Protein AF-W2HZM9-F1 (afdb_monomer_lite)

Foldseek 3Di:
DDVVVVVVVQVPDPDPLDDDDDDPDFDPPQLATQWFADPVRDIDRQNVQQVVQCVVVVSPPVRRDNVCNVRTDDDDPDDPQLCCLVPVCFRDPPPTDHDCVSPPPPPPD

Organism: Phytophthora nicotianae (NCBI:txid4792)

Radius of gyration: 20.59 Å; chains: 1; bounding box: 53×30×51 Å

pLDDT: mean 91.38, std 9.48, range [42.09, 98.19]

Sequence (109 aa):
THPKYAEYLFDALVSTKKELITFDYTPHAVVGTTPFVDSNGTRLDCGRELLASYVRSDGDLERLDRSCTGKMAEFNLTVPIKYLRDNFATDKPYDGAYNAGFIPGKESA

Secondary structure (DSSP, 8-state):
--THHHHHHHHH---SS------TT--S-GGGS-EEE-TTS-EEEHHHHHHHHHHHTTT-GGG---TTGGGBPP------HHHHHHHHSSS-TTTPPP-GGGSTT-S--

Structure (mmCIF, N/CA/C/O backbone):
data_AF-W2HZM9-F1
#
_entry.id   AF-W2HZM9-F1
#
loop_
_atom_site.group_PDB
_atom_site.id
_atom_site.type_symbol
_atom_site.label_atom_id
_atom_site.label_alt_id
_atom_site.label_comp_id
_atom_site.label_asym_id
_atom_site.label_entity_id
_atom_site.label_seq_id
_atom_site.pdbx_PDB_ins_code
_atom_site.Cartn_x
_atom_site.Cartn_y
_atom_site.Cartn_z
_atom_site.occupancy
_atom_site.B_iso_or_equiv
_atom_site.auth_seq_id
_atom_site.auth_comp_id
_atom_site.auth_asym_id
_atom_site.auth_atom_id
_atom_site.pdbx_PDB_model_num
ATOM 1 N N . THR A 1 1 ? -1.369 -14.291 -0.212 1.00 81.19 1 THR A N 1
ATOM 2 C CA . THR A 1 1 ? -2.724 -14.426 0.371 1.00 81.19 1 THR A CA 1
ATOM 3 C C . THR A 1 1 ? -3.710 -13.623 -0.446 1.00 81.19 1 THR A C 1
ATOM 5 O O . THR A 1 1 ? -3.438 -12.458 -0.687 1.00 81.19 1 THR A O 1
ATOM 8 N N . HIS A 1 2 ? -4.796 -14.240 -0.915 1.00 91.81 2 HIS A N 1
ATOM 9 C CA . HIS A 1 2 ? -5.841 -13.556 -1.692 1.00 91.81 2 HIS A CA 1
ATOM 10 C C . HIS A 1 2 ? -6.704 -12.647 -0.782 1.00 91.81 2 HIS A C 1
ATOM 12 O O . HIS A 1 2 ? -6.991 -13.086 0.336 1.00 91.81 2 HIS A O 1
ATOM 18 N N . PRO A 1 3 ? -7.162 -11.455 -1.231 1.00 91.75 3 PRO A N 1
ATOM 19 C CA . PRO A 1 3 ? -7.928 -10.502 -0.409 1.00 91.75 3 PRO A CA 1
ATOM 20 C C . PRO A 1 3 ? -9.131 -11.091 0.344 1.00 91.75 3 PRO A C 1
ATOM 22 O O . PRO A 1 3 ? -9.263 -10.855 1.539 1.00 91.75 3 PRO A O 1
ATOM 25 N N . LYS A 1 4 ? -9.911 -11.974 -0.296 1.00 94.94 4 LYS A N 1
ATOM 26 C CA . LYS A 1 4 ? -11.039 -12.703 0.323 1.00 94.94 4 LYS A CA 1
ATOM 27 C C . LYS A 1 4 ? -10.764 -13.328 1.701 1.00 94.94 4 LYS A C 1
ATOM 29 O O . LYS A 1 4 ? -11.669 -13.470 2.510 1.00 94.94 4 LYS A O 1
ATOM 34 N N . TYR A 1 5 ? -9.525 -13.742 1.988 1.00 95.38 5 TYR A N 1
ATOM 35 C CA . TYR A 1 5 ? -9.200 -14.330 3.293 1.00 95.38 5 TYR A CA 1
ATOM 36 C C . TYR A 1 5 ? -9.084 -13.275 4.401 1.00 95.38 5 TYR A C 1
ATOM 38 O O . TYR A 1 5 ? -9.332 -13.593 5.560 1.00 95.38 5 TYR A O 1
ATOM 46 N N . ALA A 1 6 ? -8.727 -12.035 4.056 1.00 94.75 6 ALA A N 1
ATOM 47 C CA . ALA A 1 6 ? -8.771 -10.914 4.987 1.00 94.75 6 ALA A CA 1
ATOM 48 C C . ALA A 1 6 ? -10.221 -10.519 5.299 1.00 94.75 6 ALA A C 1
ATOM 50 O O . ALA A 1 6 ? -10.522 -10.258 6.457 1.00 94.75 6 ALA A O 1
ATOM 51 N N . GLU A 1 7 ? -11.115 -10.560 4.307 1.00 95.81 7 GLU A N 1
ATOM 52 C CA . GLU A 1 7 ? -12.561 -10.356 4.496 1.00 95.81 7 GLU A CA 1
ATOM 53 C C . GLU A 1 7 ? -13.153 -11.419 5.431 1.00 95.81 7 GLU A C 1
ATOM 55 O O . GLU A 1 7 ? -13.751 -11.076 6.443 1.00 95.81 7 GLU A O 1
ATOM 60 N N . TYR A 1 8 ? -12.888 -12.708 5.182 1.00 97.19 8 TYR A N 1
ATOM 61 C CA . TYR A 1 8 ? -13.362 -13.781 6.067 1.00 97.19 8 TYR A CA 1
ATOM 62 C C . TYR A 1 8 ? -12.838 -13.652 7.498 1.00 97.19 8 TYR A C 1
ATOM 64 O O . TYR A 1 8 ? -13.585 -13.869 8.451 1.00 97.19 8 TYR A O 1
ATOM 72 N N . LEU A 1 9 ? -11.557 -13.306 7.663 1.00 95.81 9 LEU A N 1
ATOM 73 C CA . LEU A 1 9 ? -10.996 -13.054 8.987 1.00 95.81 9 LEU A CA 1
ATOM 74 C C . LEU A 1 9 ? -11.674 -11.846 9.639 1.00 95.81 9 LEU A C 1
ATOM 76 O O . LEU A 1 9 ? -12.038 -11.918 10.809 1.00 95.81 9 LEU A O 1
ATOM 80 N N . PHE A 1 10 ? -11.857 -10.757 8.892 1.00 96.94 10 PHE A N 1
ATOM 81 C CA . PHE A 1 10 ? -12.536 -9.569 9.379 1.00 96.94 10 PHE A CA 1
ATOM 82 C C . PHE A 1 10 ? -13.943 -9.915 9.860 1.00 96.94 10 PHE A C 1
ATOM 84 O O . PHE A 1 10 ? -14.261 -9.591 10.999 1.00 96.94 10 PHE A O 1
ATOM 91 N N . ASP A 1 11 ? -14.745 -10.631 9.075 1.00 96.75 11 ASP A N 1
ATOM 92 C CA . ASP A 1 11 ? -16.113 -11.025 9.431 1.00 96.75 11 ASP A CA 1
ATOM 93 C C . ASP A 1 11 ? -16.170 -11.927 10.671 1.00 96.75 11 ASP A C 1
ATOM 95 O O . ASP A 1 11 ? -17.040 -11.752 11.524 1.00 96.75 11 ASP A O 1
ATOM 99 N N . ALA A 1 12 ? -15.212 -12.846 10.818 1.00 97.62 12 ALA A N 1
ATOM 100 C CA . ALA A 1 12 ? -15.148 -13.763 11.955 1.00 97.62 12 ALA A CA 1
ATOM 101 C C . ALA A 1 12 ? -14.759 -13.086 13.286 1.00 97.62 12 ALA A C 1
ATOM 103 O O . ALA A 1 12 ? -15.082 -13.601 14.359 1.00 97.62 12 ALA A O 1
ATOM 104 N N . LEU A 1 13 ? -14.056 -11.949 13.253 1.00 96.44 13 LEU A N 1
ATOM 105 C CA . LEU A 1 13 ? -13.635 -11.234 14.461 1.00 96.44 13 LEU A CA 1
ATOM 106 C C . LEU A 1 13 ? -14.808 -10.467 15.091 1.00 96.44 13 LEU A C 1
ATOM 108 O O . LEU A 1 13 ? -15.329 -9.520 14.506 1.00 96.44 13 LEU A O 1
ATOM 112 N N . VAL A 1 14 ? -15.192 -10.804 16.323 1.00 95.81 14 VAL A N 1
ATOM 113 C CA . VAL A 1 14 ? -16.252 -10.093 17.062 1.00 95.81 14 VAL A CA 1
ATOM 114 C C . VAL A 1 14 ? -15.642 -8.945 17.871 1.00 95.81 14 VAL A C 1
ATOM 116 O O . VAL A 1 14 ? -15.189 -9.131 18.996 1.00 95.81 14 VAL A O 1
ATOM 119 N N . SER A 1 15 ? -15.590 -7.751 17.278 1.00 93.44 15 SER A N 1
ATOM 120 C CA . SER A 1 15 ? -15.111 -6.521 17.924 1.00 93.44 15 SER A CA 1
ATOM 121 C C . SER A 1 15 ? -15.624 -5.291 17.176 1.00 93.44 15 SER A C 1
ATOM 123 O O . SER A 1 15 ? -15.841 -5.351 15.967 1.00 93.44 15 SER A O 1
ATOM 125 N N . THR A 1 16 ? -15.783 -4.171 17.880 1.00 93.69 16 THR A N 1
ATOM 126 C CA . THR A 1 16 ? -16.006 -2.844 17.279 1.00 93.69 16 THR A CA 1
ATOM 127 C C . THR A 1 16 ? -14.697 -2.099 17.012 1.00 93.69 16 THR A C 1
ATOM 129 O O . THR A 1 16 ? -14.678 -1.156 16.232 1.00 93.69 16 THR A O 1
ATOM 132 N N . LYS A 1 17 ? -13.584 -2.546 17.608 1.00 95.19 17 LYS A N 1
ATOM 133 C CA . LYS A 1 17 ? -12.233 -2.010 17.392 1.00 95.19 17 LYS A CA 1
ATOM 134 C C . LYS A 1 17 ? -11.546 -2.702 16.207 1.00 95.19 17 LYS A C 1
ATOM 136 O O . LYS A 1 17 ? -10.428 -3.185 16.326 1.00 95.19 17 LYS A O 1
ATOM 141 N N . LYS A 1 18 ? -12.238 -2.861 15.081 1.00 95.44 18 LYS A N 1
ATOM 142 C CA . LYS A 1 18 ? -11.654 -3.421 13.853 1.00 95.44 18 LYS A CA 1
ATOM 143 C C . LYS A 1 18 ? -12.087 -2.605 12.645 1.00 95.44 18 LYS A C 1
ATOM 145 O O . LYS A 1 18 ? -13.229 -2.168 12.562 1.00 95.44 18 LYS A O 1
ATOM 150 N N . GLU A 1 19 ? -11.186 -2.478 11.687 1.00 95.62 19 GLU A N 1
ATOM 151 C CA . GLU A 1 19 ? -11.443 -1.848 10.397 1.00 95.62 19 GLU A CA 1
ATOM 152 C C . GLU A 1 19 ? -10.696 -2.620 9.313 1.00 95.62 19 GLU A C 1
ATOM 154 O O . GLU A 1 19 ? -9.558 -3.048 9.519 1.00 95.62 19 GLU A O 1
ATOM 159 N N . LEU A 1 20 ? -11.349 -2.822 8.169 1.00 95.38 20 LEU A N 1
ATOM 160 C CA . LEU A 1 20 ? -10.722 -3.406 6.993 1.00 95.38 20 LEU A CA 1
ATOM 161 C C . LEU A 1 20 ? -10.207 -2.272 6.104 1.00 95.38 20 LEU A C 1
ATOM 163 O O . LEU A 1 20 ? -10.995 -1.565 5.484 1.00 95.38 20 LEU A O 1
ATOM 167 N N . ILE A 1 21 ? -8.886 -2.115 6.043 1.00 94.69 21 ILE A N 1
ATOM 168 C CA . ILE A 1 21 ? -8.226 -1.142 5.166 1.00 94.69 21 ILE A CA 1
ATOM 169 C C . ILE A 1 21 ? -7.717 -1.871 3.927 1.00 94.69 21 ILE A C 1
ATOM 171 O O . ILE A 1 21 ? -6.954 -2.835 4.033 1.00 94.69 21 ILE A O 1
ATOM 175 N N . THR A 1 22 ? -8.128 -1.400 2.755 1.00 92.94 22 THR A N 1
ATOM 176 C CA . THR A 1 22 ? -7.727 -1.948 1.459 1.00 92.94 22 THR A CA 1
ATOM 177 C C . THR A 1 22 ? -6.738 -1.027 0.760 1.00 92.94 22 THR A C 1
ATOM 179 O O . THR A 1 22 ? -6.804 0.194 0.880 1.00 92.94 22 THR A O 1
ATOM 182 N N . PHE A 1 23 ? -5.826 -1.628 -0.000 1.00 92.19 23 PHE A N 1
ATOM 183 C CA . PHE A 1 23 ? -4.912 -0.917 -0.883 1.00 92.19 23 PHE A CA 1
ATOM 184 C C . PHE A 1 23 ? -5.047 -1.506 -2.280 1.00 92.19 23 PHE A C 1
ATOM 186 O O . PHE A 1 23 ? -4.732 -2.681 -2.479 1.00 92.19 23 PHE A O 1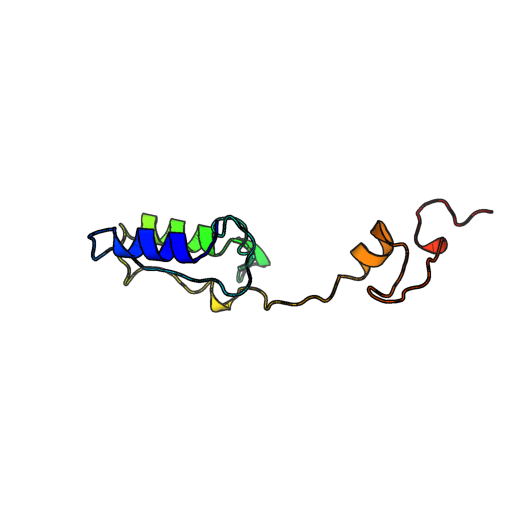
ATOM 193 N N . ASP A 1 24 ? -5.491 -0.695 -3.234 1.00 88.25 24 ASP A N 1
ATOM 194 C CA . ASP A 1 24 ? -5.861 -1.175 -4.570 1.00 88.25 24 ASP A CA 1
ATOM 195 C C . ASP A 1 24 ? -4.679 -1.796 -5.324 1.00 88.25 24 ASP A C 1
ATOM 197 O O . ASP A 1 24 ? -4.838 -2.766 -6.065 1.00 88.25 24 ASP A O 1
ATOM 201 N N . TYR A 1 25 ? -3.472 -1.270 -5.095 1.00 87.62 25 TYR A N 1
ATOM 202 C CA . TYR A 1 25 ? -2.288 -1.611 -5.879 1.00 87.62 25 TYR A CA 1
ATOM 203 C C . TYR A 1 25 ? -1.064 -1.862 -5.004 1.00 87.62 25 TYR A C 1
ATOM 205 O O . TYR A 1 25 ? -0.108 -1.087 -4.994 1.00 87.62 25 TYR A O 1
ATOM 213 N N . THR A 1 26 ? -1.084 -2.961 -4.251 1.00 89.12 26 THR A N 1
ATOM 214 C CA . THR A 1 26 ? 0.048 -3.346 -3.396 1.00 89.12 26 THR A CA 1
ATOM 215 C C . THR A 1 26 ? 0.409 -4.823 -3.531 1.00 89.12 26 THR A C 1
ATOM 217 O O . THR A 1 26 ? -0.471 -5.663 -3.742 1.00 89.12 26 THR A O 1
ATOM 220 N N . PRO A 1 27 ? 1.704 -5.169 -3.417 1.00 88.25 27 PRO A N 1
ATOM 221 C CA . PRO A 1 27 ? 2.137 -6.553 -3.297 1.00 88.25 27 PRO A CA 1
ATOM 222 C C . PRO A 1 27 ? 1.635 -7.228 -2.013 1.00 88.25 27 PRO A C 1
ATOM 224 O O . PRO A 1 27 ? 0.995 -6.639 -1.143 1.00 88.25 27 PRO A O 1
ATOM 227 N N . HIS A 1 28 ? 1.970 -8.510 -1.869 1.00 91.12 28 HIS A N 1
ATOM 228 C CA . HIS A 1 28 ? 1.741 -9.228 -0.621 1.00 91.12 28 HIS A CA 1
ATOM 229 C C . HIS A 1 28 ? 2.490 -8.578 0.561 1.00 91.12 28 HIS A C 1
ATOM 231 O O . HIS A 1 28 ? 3.548 -7.988 0.379 1.00 91.12 28 HIS A O 1
ATOM 237 N N . ALA A 1 29 ? 1.970 -8.771 1.780 1.00 92.75 29 ALA A N 1
ATOM 238 C CA . ALA A 1 29 ? 2.496 -8.207 3.027 1.00 92.75 29 ALA A CA 1
ATOM 239 C C . ALA A 1 29 ? 2.412 -6.669 3.092 1.00 92.75 29 ALA A C 1
ATOM 241 O O . ALA A 1 29 ? 3.416 -5.979 3.275 1.00 92.75 29 ALA A O 1
ATOM 242 N N . VAL A 1 30 ? 1.189 -6.135 2.984 1.00 93.56 30 VAL A N 1
ATOM 243 C CA . VAL A 1 30 ? 0.890 -4.688 2.905 1.00 93.56 30 VAL A CA 1
ATOM 244 C C . VAL A 1 30 ? 1.455 -3.852 4.059 1.00 93.56 30 VAL A C 1
ATOM 246 O O . VAL A 1 30 ? 1.717 -2.668 3.882 1.00 93.56 30 VAL A O 1
ATOM 249 N N . VAL A 1 31 ? 1.727 -4.452 5.223 1.00 94.88 31 VAL A N 1
ATOM 250 C CA . VAL A 1 31 ? 2.369 -3.759 6.357 1.00 94.88 31 VAL A CA 1
ATOM 251 C C . VAL A 1 31 ? 3.749 -3.197 5.981 1.00 94.88 31 VAL A C 1
ATOM 253 O O . VAL A 1 31 ? 4.127 -2.152 6.494 1.00 94.88 31 VAL A O 1
ATOM 256 N N . GLY A 1 32 ? 4.487 -3.848 5.074 1.00 95.19 32 GLY A N 1
ATOM 257 C CA . GLY A 1 32 ? 5.828 -3.421 4.638 1.00 95.19 32 GLY A CA 1
ATOM 258 C C . GLY A 1 32 ? 5.984 -3.250 3.125 1.00 95.19 32 GLY A C 1
ATOM 259 O O . GLY A 1 32 ? 7.104 -3.252 2.628 1.00 95.19 32 GLY A O 1
ATOM 260 N N . THR A 1 33 ? 4.880 -3.196 2.379 1.00 93.69 33 THR A N 1
ATOM 261 C CA . THR A 1 33 ? 4.885 -3.067 0.907 1.00 93.69 33 THR A CA 1
ATOM 262 C C . THR A 1 33 ? 3.926 -1.981 0.422 1.00 93.69 33 THR A C 1
ATOM 264 O O . THR A 1 33 ? 3.384 -2.036 -0.680 1.00 93.69 33 THR A O 1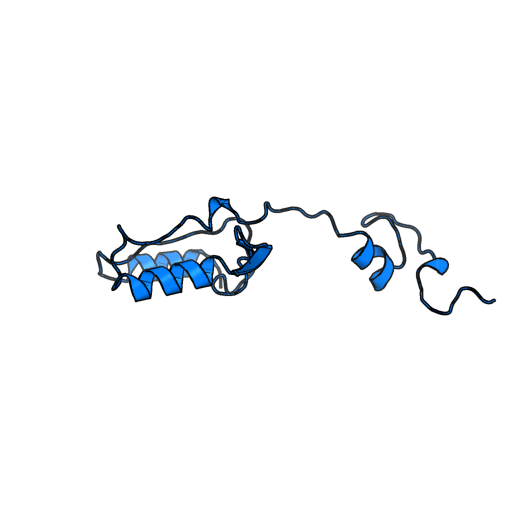
ATOM 267 N N . THR A 1 34 ? 3.734 -0.958 1.252 1.00 95.00 34 THR A N 1
ATOM 268 C CA . THR A 1 34 ? 2.845 0.189 1.014 1.00 95.00 34 THR A CA 1
ATOM 269 C C . THR A 1 34 ? 3.657 1.488 1.020 1.00 95.00 34 THR A C 1
ATOM 271 O O . THR A 1 34 ? 3.423 2.361 1.860 1.00 95.00 34 THR A O 1
ATOM 274 N N . PRO A 1 35 ? 4.654 1.632 0.130 1.00 93.88 35 PRO A N 1
ATOM 275 C CA . PRO A 1 35 ? 5.591 2.737 0.209 1.00 93.88 35 PRO A CA 1
ATOM 276 C C . PRO A 1 35 ? 4.892 4.083 -0.013 1.00 93.88 35 PRO A C 1
ATOM 278 O O . PRO A 1 35 ? 4.096 4.245 -0.938 1.00 93.88 35 PRO A O 1
ATOM 281 N N . PHE A 1 36 ? 5.257 5.070 0.796 1.00 93.94 36 PHE A N 1
ATOM 282 C CA . PHE A 1 36 ? 4.925 6.475 0.584 1.00 93.94 36 PHE A CA 1
ATOM 283 C C . PHE A 1 36 ? 6.089 7.363 1.038 1.00 93.94 36 PHE A C 1
ATOM 285 O O . PHE A 1 36 ? 7.034 6.896 1.684 1.00 93.94 36 PHE A O 1
ATOM 292 N N . VAL A 1 37 ? 6.035 8.641 0.674 1.00 94.69 37 VAL A N 1
ATOM 293 C CA . VAL A 1 37 ? 6.997 9.654 1.117 1.00 94.69 37 VAL A CA 1
ATOM 294 C C . VAL A 1 37 ? 6.272 10.626 2.042 1.00 94.69 37 VAL A C 1
ATOM 296 O O . VAL A 1 37 ? 5.209 11.146 1.693 1.00 94.69 37 VAL A O 1
ATOM 299 N N . ASP A 1 38 ? 6.802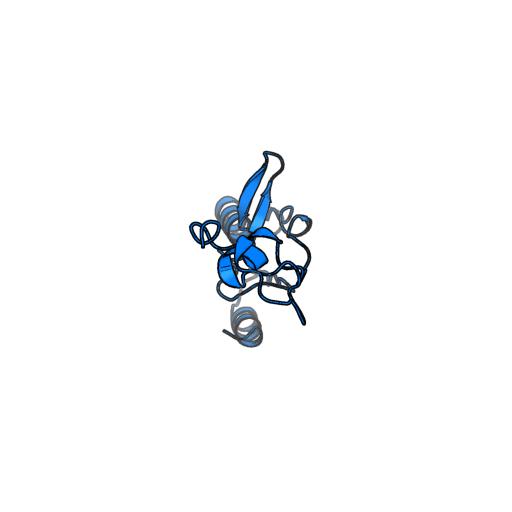 10.828 3.247 1.00 93.75 38 ASP A N 1
ATOM 300 C CA . ASP A 1 38 ? 6.229 11.771 4.206 1.00 93.75 38 ASP A CA 1
ATOM 301 C C . ASP A 1 38 ? 6.550 13.236 3.845 1.00 93.75 38 ASP A C 1
ATOM 303 O O . ASP A 1 38 ? 7.232 13.535 2.865 1.00 93.75 38 ASP A O 1
ATOM 307 N N . SER A 1 39 ? 6.054 14.184 4.645 1.00 90.38 39 SER A N 1
ATOM 308 C CA . SER A 1 39 ? 6.304 15.616 4.420 1.00 90.38 39 SER A CA 1
ATOM 309 C C . SER A 1 39 ? 7.777 16.019 4.549 1.00 90.38 39 SER A C 1
ATOM 311 O O . SER A 1 39 ? 8.149 17.090 4.080 1.00 90.38 39 SER A O 1
ATOM 313 N N . ASN A 1 40 ? 8.605 15.182 5.176 1.00 94.44 40 ASN A N 1
ATOM 314 C CA . ASN A 1 40 ? 10.031 15.413 5.379 1.00 94.44 40 ASN A CA 1
ATOM 315 C C . ASN A 1 40 ? 10.888 14.724 4.302 1.00 94.44 40 ASN A C 1
ATOM 317 O O . ASN A 1 40 ? 12.114 14.779 4.371 1.00 94.44 40 ASN A O 1
ATOM 321 N N . GLY A 1 41 ? 10.270 14.064 3.314 1.00 93.62 41 GLY A N 1
ATOM 322 C CA . GLY A 1 41 ? 10.980 13.311 2.281 1.00 93.62 41 GLY A CA 1
ATOM 323 C C . GLY A 1 41 ? 11.423 11.909 2.716 1.00 93.62 41 GLY A C 1
ATOM 324 O O . GLY A 1 41 ? 12.154 11.243 1.981 1.00 93.62 41 GLY A O 1
ATOM 325 N N . THR A 1 42 ? 10.992 11.432 3.885 1.00 95.38 42 THR A N 1
ATOM 326 C CA . THR A 1 42 ? 11.326 10.098 4.394 1.00 95.38 42 THR A CA 1
ATOM 327 C C . THR A 1 42 ? 10.461 9.049 3.711 1.00 95.38 42 THR A C 1
ATOM 329 O O . THR A 1 42 ? 9.236 9.169 3.659 1.00 95.38 42 THR A O 1
ATOM 332 N N . ARG A 1 43 ? 11.091 7.979 3.215 1.00 94.06 43 ARG A N 1
ATOM 333 C CA . ARG A 1 43 ? 10.380 6.825 2.659 1.00 94.06 43 ARG A CA 1
ATOM 334 C C . ARG A 1 43 ? 9.914 5.903 3.786 1.00 94.06 43 ARG A C 1
ATOM 336 O O . ARG A 1 43 ? 10.737 5.365 4.523 1.00 94.06 43 ARG A O 1
ATOM 343 N N . LEU A 1 44 ? 8.606 5.705 3.887 1.00 95.94 44 LEU A N 1
ATOM 344 C CA . LEU A 1 44 ? 7.946 4.894 4.912 1.00 95.94 44 LEU A CA 1
ATOM 345 C C . LEU A 1 44 ? 6.934 3.935 4.270 1.00 95.94 44 LEU A C 1
ATOM 347 O O . LEU A 1 44 ? 6.713 3.985 3.062 1.00 95.94 44 LEU A O 1
ATOM 351 N N . ASP A 1 45 ? 6.314 3.078 5.085 1.00 96.38 45 ASP A N 1
ATOM 352 C CA . ASP A 1 45 ? 5.248 2.161 4.667 1.00 96.38 45 ASP A CA 1
ATOM 353 C C . ASP A 1 45 ? 3.933 2.537 5.356 1.00 96.38 45 ASP A C 1
ATOM 355 O O . ASP A 1 45 ? 3.847 2.527 6.584 1.00 96.38 45 ASP A O 1
ATOM 359 N N . CYS A 1 46 ? 2.898 2.859 4.582 1.00 96.94 46 CYS A N 1
ATOM 360 C CA . CYS A 1 46 ? 1.624 3.350 5.108 1.00 96.94 46 CYS A CA 1
ATOM 361 C C . CYS A 1 46 ? 0.924 2.301 5.984 1.00 96.94 46 CYS A C 1
ATOM 363 O O . CYS A 1 46 ? 0.403 2.624 7.046 1.00 96.94 46 CYS A O 1
ATOM 365 N N . GLY A 1 47 ? 0.991 1.021 5.611 1.00 96.75 47 GLY A N 1
ATOM 366 C CA . GLY A 1 47 ? 0.483 -0.090 6.415 1.00 96.75 47 GLY A CA 1
ATOM 367 C C . GLY A 1 47 ? 1.160 -0.201 7.785 1.00 96.75 47 GLY A C 1
ATOM 368 O O . GLY A 1 47 ? 0.493 -0.512 8.773 1.00 96.75 47 GLY A O 1
ATOM 369 N N . ARG A 1 48 ? 2.463 0.105 7.877 1.00 97.38 48 ARG A N 1
ATOM 370 C CA . ARG A 1 48 ? 3.185 0.162 9.157 1.00 97.38 48 ARG A CA 1
ATOM 371 C C . ARG A 1 48 ? 2.746 1.361 9.989 1.00 97.38 48 ARG A C 1
ATOM 373 O O . ARG A 1 48 ? 2.524 1.201 11.186 1.00 97.38 48 ARG A O 1
ATOM 380 N N . GLU A 1 49 ? 2.596 2.530 9.372 1.00 97.88 49 GLU A N 1
ATOM 381 C CA . GLU A 1 49 ? 2.150 3.737 10.076 1.00 97.88 49 GLU A CA 1
ATOM 382 C C . GLU A 1 49 ? 0.715 3.610 10.600 1.00 97.88 49 GLU A C 1
ATOM 384 O O . GLU A 1 49 ? 0.452 3.978 11.745 1.00 97.88 49 GLU A O 1
ATOM 389 N N . LEU A 1 50 ? -0.184 2.996 9.825 1.00 97.94 50 LEU A N 1
ATOM 390 C CA . LEU A 1 50 ? -1.544 2.661 10.254 1.00 97.94 50 LEU A CA 1
ATOM 391 C C . LEU A 1 50 ? -1.538 1.724 11.463 1.00 97.94 50 LEU A C 1
ATOM 393 O O . LEU A 1 50 ? -2.193 2.009 12.464 1.00 97.94 50 LEU A O 1
ATOM 397 N N . LEU A 1 51 ? -0.762 0.635 11.413 1.00 97.81 51 LEU A N 1
ATOM 398 C CA . LEU A 1 51 ? -0.644 -0.292 12.540 1.00 97.81 51 LEU A CA 1
ATOM 399 C C . LEU A 1 51 ? -0.084 0.412 13.783 1.00 97.81 51 LEU A C 1
ATOM 401 O O . LEU A 1 51 ? -0.618 0.259 14.880 1.00 97.81 51 LEU A O 1
ATOM 405 N N . ALA A 1 52 ? 0.969 1.213 13.619 1.00 97.88 52 ALA A N 1
ATOM 406 C CA . ALA A 1 52 ? 1.569 1.952 14.719 1.00 97.88 52 ALA A CA 1
ATOM 407 C C . ALA A 1 52 ? 0.593 2.988 15.303 1.00 97.88 52 ALA A C 1
ATOM 409 O O . ALA A 1 52 ? 0.517 3.133 16.522 1.00 97.88 52 ALA A O 1
ATOM 410 N N . SER A 1 53 ? -0.191 3.669 14.462 1.00 98.19 53 SER A N 1
ATOM 411 C CA . SER A 1 53 ? -1.258 4.567 14.906 1.00 98.19 53 SER A CA 1
ATOM 412 C C . SER A 1 53 ? -2.341 3.816 15.675 1.00 98.19 53 SER A C 1
ATOM 414 O O . SER A 1 53 ? -2.745 4.284 16.732 1.00 98.19 53 SER A O 1
ATOM 416 N N . TYR A 1 54 ? -2.777 2.651 15.193 1.00 97.81 54 TYR A N 1
ATOM 417 C CA . TYR A 1 54 ? -3.772 1.822 15.871 1.00 97.81 54 TYR A CA 1
ATOM 418 C C . TYR A 1 54 ? -3.306 1.412 17.279 1.00 97.81 54 TYR A C 1
ATOM 420 O O . TYR A 1 54 ? -4.052 1.564 18.244 1.00 97.81 54 TYR A O 1
ATOM 428 N N . VAL A 1 55 ? -2.047 0.971 17.421 1.00 97.75 55 VAL A N 1
ATOM 429 C CA . VAL A 1 55 ? -1.462 0.613 18.727 1.00 97.75 55 VAL A CA 1
ATOM 430 C C . VAL A 1 55 ? -1.335 1.828 19.647 1.00 97.75 55 VAL A C 1
ATOM 432 O O . VAL A 1 55 ? -1.723 1.755 20.811 1.00 97.75 55 VAL A O 1
ATOM 435 N N . ARG A 1 56 ? -0.825 2.961 19.145 1.00 98.19 56 ARG A N 1
ATOM 436 C CA . ARG A 1 56 ? -0.684 4.197 19.940 1.00 98.19 56 ARG A CA 1
ATOM 437 C C . ARG A 1 56 ? -2.026 4.757 20.413 1.00 98.19 56 ARG A C 1
ATOM 439 O O . ARG A 1 56 ? -2.065 5.432 21.438 1.00 98.19 56 ARG A O 1
ATOM 446 N N . SER A 1 57 ? -3.096 4.482 19.675 1.00 97.38 57 SER A N 1
ATOM 447 C CA . SER A 1 57 ? -4.457 4.915 19.991 1.00 97.38 57 SER A CA 1
ATOM 448 C C . SER A 1 57 ? -5.252 3.885 20.811 1.00 97.38 57 SER A C 1
ATOM 450 O O . SER A 1 57 ? -6.459 4.041 20.935 1.00 97.38 57 SER A O 1
ATOM 452 N N . ASP A 1 58 ? -4.628 2.834 21.364 1.00 96.12 58 ASP A N 1
ATOM 453 C CA . ASP A 1 58 ? -5.315 1.758 22.115 1.00 96.12 58 ASP A CA 1
ATOM 454 C C . ASP A 1 58 ? -6.487 1.110 21.335 1.00 96.12 58 ASP A C 1
ATOM 456 O O . ASP A 1 58 ? -7.547 0.740 21.859 1.00 96.12 58 ASP A O 1
ATOM 460 N N . GLY A 1 59 ? -6.307 1.015 20.017 1.00 95.88 59 GLY A N 1
ATOM 461 C CA . GLY A 1 59 ? -7.308 0.516 19.084 1.00 95.88 59 GLY A CA 1
ATOM 462 C C . GLY A 1 59 ? -8.531 1.417 18.887 1.00 95.88 59 GLY A C 1
ATOM 463 O O . GLY A 1 59 ? -9.541 0.952 18.363 1.00 95.88 59 GLY A O 1
ATOM 464 N N . ASP A 1 60 ? -8.471 2.682 19.309 1.00 97.12 60 ASP A N 1
ATOM 465 C CA . ASP A 1 60 ? -9.486 3.690 19.000 1.00 97.12 60 ASP A CA 1
ATOM 466 C C . ASP A 1 60 ? -9.426 4.081 17.512 1.00 97.12 60 ASP A C 1
ATOM 468 O O . A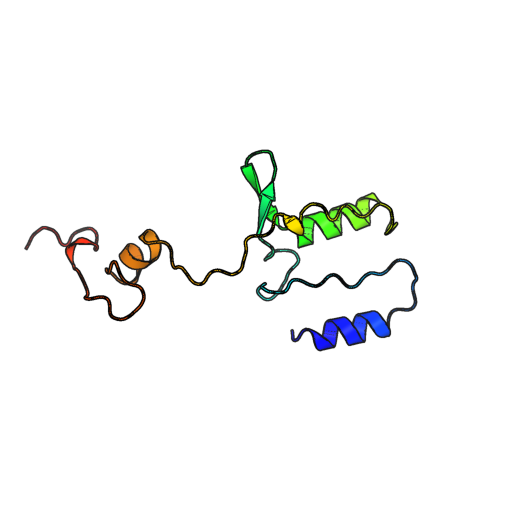SP A 1 60 ? -8.487 4.738 17.049 1.00 97.12 60 ASP A O 1
ATOM 472 N N . LEU A 1 61 ? -10.443 3.655 16.760 1.00 97.06 61 LEU A N 1
ATOM 473 C CA . LEU A 1 61 ? -10.548 3.863 15.316 1.00 97.06 61 LEU A CA 1
ATOM 474 C C . LEU A 1 61 ? -10.824 5.324 14.936 1.00 97.06 61 LEU A C 1
ATOM 476 O O . LEU A 1 61 ? -10.466 5.738 13.829 1.00 97.06 61 LEU A O 1
ATOM 480 N N . GLU A 1 62 ? -11.418 6.118 15.832 1.00 96.94 62 GLU A N 1
ATOM 481 C CA . GLU A 1 62 ? -11.629 7.555 15.602 1.00 96.94 62 GLU A CA 1
ATOM 482 C C . GLU A 1 62 ? -10.296 8.309 15.614 1.00 96.94 62 GLU A C 1
ATOM 484 O O . GLU A 1 62 ? -10.126 9.321 14.935 1.00 96.94 62 GLU A O 1
ATOM 489 N N . ARG A 1 63 ? -9.309 7.763 16.332 1.00 97.69 63 ARG A N 1
ATOM 490 C CA . ARG A 1 63 ? -7.948 8.295 16.456 1.00 97.69 63 ARG A CA 1
ATOM 491 C C . ARG A 1 63 ? -6.943 7.608 15.533 1.00 97.69 63 ARG A C 1
ATOM 493 O O . ARG A 1 63 ? -5.735 7.755 15.730 1.00 97.69 63 ARG A O 1
ATOM 500 N N . LEU A 1 64 ? -7.408 6.828 14.559 1.00 97.62 64 LEU A N 1
ATOM 501 C CA . LEU A 1 64 ? -6.537 6.195 13.575 1.00 97.62 64 LEU A CA 1
ATOM 502 C C . LEU A 1 64 ? -6.105 7.224 12.518 1.00 97.62 64 LEU A C 1
ATOM 504 O O . LEU A 1 64 ? -6.928 7.732 11.753 1.00 97.62 64 LEU A O 1
ATOM 508 N N . ASP A 1 65 ? -4.809 7.521 12.450 1.00 96.94 65 ASP A N 1
ATOM 509 C CA . ASP A 1 65 ? -4.249 8.404 11.429 1.00 96.94 65 ASP A CA 1
ATOM 510 C C . ASP A 1 65 ? -4.160 7.673 10.084 1.00 96.94 65 ASP A C 1
ATOM 512 O O . ASP A 1 65 ? -3.337 6.779 9.891 1.00 96.94 65 ASP A O 1
ATOM 516 N N . ARG A 1 66 ? -5.016 8.077 9.141 1.00 95.75 66 ARG A N 1
ATOM 517 C CA . ARG A 1 66 ? -5.089 7.523 7.779 1.00 95.75 66 ARG A CA 1
ATOM 518 C C . ARG A 1 66 ? -4.440 8.432 6.736 1.00 95.75 66 ARG A C 1
ATOM 520 O O . ARG A 1 66 ? -4.559 8.169 5.540 1.00 95.75 66 ARG A O 1
ATOM 527 N N . SER A 1 67 ? -3.750 9.494 7.152 1.00 95.00 67 SER A N 1
ATOM 528 C CA . SER A 1 67 ? -3.221 10.522 6.247 1.00 95.00 67 SER A CA 1
ATOM 529 C C . SER A 1 67 ? -2.211 9.993 5.220 1.00 95.00 67 SER A C 1
ATOM 531 O O . SER A 1 67 ? -2.025 10.615 4.174 1.00 95.0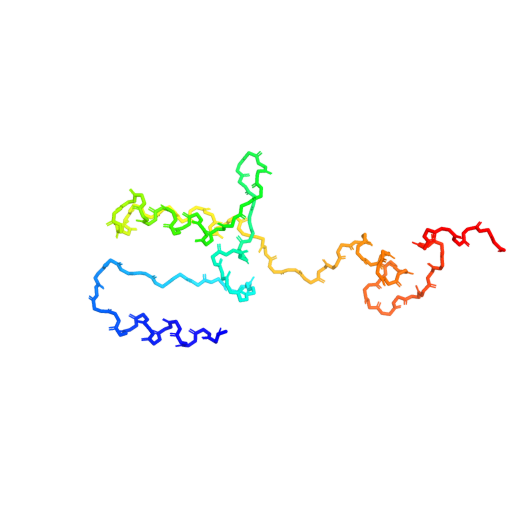0 67 SER A O 1
ATOM 533 N N . CYS A 1 68 ? -1.577 8.841 5.473 1.00 95.56 68 CYS A N 1
ATOM 534 C CA . CYS A 1 68 ? -0.657 8.212 4.523 1.00 95.56 68 CYS A CA 1
ATOM 535 C C . CYS A 1 68 ? -1.357 7.586 3.308 1.00 95.56 68 CYS A C 1
ATOM 537 O O . CYS A 1 68 ? -0.733 7.481 2.255 1.00 95.56 68 CYS A O 1
ATOM 539 N N . THR A 1 69 ? -2.638 7.211 3.414 1.00 93.69 69 THR A N 1
ATOM 540 C CA . THR A 1 69 ? -3.365 6.513 2.335 1.00 93.69 69 THR A CA 1
ATOM 541 C C . THR A 1 69 ? -3.463 7.368 1.071 1.00 93.69 69 THR A C 1
ATOM 543 O O . THR A 1 69 ? -3.192 6.882 -0.022 1.00 93.69 69 THR A O 1
ATOM 546 N N . GLY A 1 70 ? -3.718 8.672 1.222 1.00 91.25 70 GLY A N 1
ATOM 547 C CA . GLY A 1 70 ? -3.741 9.633 0.114 1.00 91.25 70 GLY A CA 1
ATOM 548 C C . GLY A 1 70 ? -2.363 10.062 -0.406 1.00 91.25 70 GLY A C 1
ATOM 549 O O . GLY A 1 70 ? -2.290 10.824 -1.363 1.00 91.25 70 GLY A O 1
ATOM 550 N N . LYS A 1 71 ? -1.268 9.614 0.223 1.00 92.88 71 LYS A N 1
ATOM 551 C CA . LYS A 1 71 ? 0.118 9.906 -0.193 1.00 92.88 71 LYS A CA 1
ATOM 552 C C . LYS A 1 71 ? 0.784 8.728 -0.898 1.00 92.88 71 LYS A C 1
ATOM 554 O O . LYS A 1 71 ? 1.935 8.841 -1.320 1.00 92.88 71 LYS A O 1
ATOM 559 N N . MET A 1 72 ? 0.108 7.584 -0.958 1.00 91.06 72 MET A N 1
ATOM 560 C CA . MET A 1 72 ? 0.636 6.420 -1.647 1.00 91.06 72 MET A CA 1
ATOM 561 C C . MET A 1 72 ? 0.769 6.705 -3.137 1.00 91.06 72 MET A C 1
ATOM 563 O O . MET A 1 72 ? -0.055 7.398 -3.731 1.00 91.06 72 MET A O 1
ATOM 567 N N . ALA A 1 73 ? 1.838 6.174 -3.726 1.00 84.56 73 ALA A N 1
ATOM 568 C CA . ALA A 1 73 ? 2.064 6.321 -5.151 1.00 84.56 73 ALA A CA 1
ATOM 569 C C . ALA A 1 73 ? 0.927 5.657 -5.936 1.00 84.56 73 ALA A C 1
ATOM 571 O O . ALA A 1 73 ? 0.500 4.546 -5.612 1.00 84.56 73 ALA A O 1
ATOM 572 N N . GLU A 1 74 ? 0.477 6.327 -6.993 1.00 85.38 74 GLU A N 1
ATOM 573 C CA . GLU A 1 74 ? -0.427 5.718 -7.958 1.00 85.38 74 GLU A CA 1
ATOM 574 C C . GLU A 1 74 ? 0.245 4.524 -8.638 1.00 85.38 74 GLU A C 1
ATOM 576 O O . GLU A 1 74 ? 1.467 4.480 -8.832 1.00 85.38 74 GLU A O 1
ATOM 581 N N . PHE A 1 75 ? -0.568 3.549 -9.032 1.00 85.00 75 PHE A N 1
ATOM 582 C CA . PHE A 1 75 ? -0.076 2.423 -9.802 1.00 85.00 75 PHE A CA 1
ATOM 583 C C . PHE A 1 75 ? 0.381 2.878 -11.182 1.00 85.00 75 PHE A C 1
ATOM 585 O O . PHE A 1 75 ? -0.415 3.318 -12.010 1.00 85.00 75 PHE A O 1
ATOM 592 N N . ASN A 1 76 ? 1.678 2.733 -11.433 1.00 85.69 76 ASN A N 1
ATOM 593 C CA . ASN A 1 76 ? 2.288 3.079 -12.702 1.00 85.69 76 ASN A CA 1
ATOM 594 C C . ASN A 1 76 ? 3.250 1.969 -13.139 1.00 85.69 76 ASN A C 1
ATOM 596 O O . ASN A 1 76 ? 4.145 1.573 -12.395 1.00 85.69 76 ASN A O 1
ATOM 600 N N . LEU A 1 77 ? 3.076 1.490 -14.371 1.00 84.50 77 LEU A N 1
ATOM 601 C CA . LEU A 1 77 ? 3.934 0.483 -15.006 1.00 84.50 77 LEU A CA 1
ATOM 602 C C . LEU A 1 77 ? 5.119 1.097 -15.772 1.00 84.50 77 LEU A C 1
ATOM 604 O O . LEU A 1 77 ? 5.825 0.399 -16.500 1.00 84.50 77 LEU A O 1
ATOM 608 N N . THR A 1 78 ? 5.353 2.402 -15.626 1.00 89.44 78 THR A N 1
ATOM 609 C CA . THR A 1 78 ? 6.519 3.079 -16.198 1.00 89.44 78 THR A CA 1
ATOM 610 C C . THR A 1 78 ? 7.778 2.610 -15.479 1.00 89.44 78 THR A C 1
ATOM 612 O O . THR A 1 78 ? 8.031 2.978 -14.333 1.00 89.44 78 THR A O 1
ATOM 615 N N . VAL A 1 79 ? 8.591 1.808 -16.163 1.00 88.81 79 VAL A N 1
ATOM 616 C CA . VAL A 1 79 ? 9.883 1.358 -15.643 1.00 88.81 79 VAL A CA 1
ATOM 617 C C . VAL A 1 79 ? 10.870 2.532 -15.676 1.00 88.81 79 VAL A C 1
ATOM 619 O O . VAL A 1 79 ? 11.087 3.108 -16.745 1.00 88.81 79 VAL A O 1
ATOM 622 N N . PRO A 1 80 ? 11.505 2.900 -14.549 1.00 90.81 80 PRO A N 1
ATOM 623 C CA . PRO A 1 80 ? 12.539 3.928 -14.551 1.00 90.81 80 PRO A CA 1
ATOM 624 C C . PRO A 1 80 ? 13.676 3.594 -15.527 1.00 90.81 80 PRO A C 1
ATOM 626 O O . PRO A 1 80 ? 14.190 2.474 -15.521 1.00 90.81 80 PRO A O 1
ATOM 629 N N . ILE A 1 81 ? 14.121 4.583 -16.313 1.00 93.00 81 ILE A N 1
ATOM 630 C CA . ILE A 1 81 ? 15.129 4.405 -17.379 1.00 93.00 81 ILE A CA 1
ATOM 631 C C . ILE A 1 81 ? 16.418 3.737 -16.887 1.00 93.00 81 ILE A C 1
ATOM 633 O O . ILE A 1 81 ? 17.021 2.939 -17.597 1.00 93.00 81 ILE A O 1
ATOM 637 N N . LYS A 1 82 ? 16.807 4.013 -15.637 1.00 92.81 82 LYS A N 1
ATOM 638 C CA . LYS A 1 82 ? 17.956 3.381 -14.991 1.00 92.81 82 LYS A CA 1
ATOM 639 C C . LYS A 1 82 ? 17.812 1.858 -14.957 1.00 92.81 82 LYS A C 1
ATOM 641 O O . LYS A 1 82 ? 18.730 1.159 -15.353 1.00 92.81 82 LYS A O 1
ATOM 646 N N . TYR A 1 83 ? 16.653 1.340 -14.550 1.00 92.44 83 TYR A N 1
ATOM 647 C CA . TYR A 1 83 ? 16.435 -0.106 -14.508 1.00 92.44 83 TYR A CA 1
ATOM 648 C C . TYR A 1 83 ? 16.402 -0.727 -15.906 1.00 92.44 83 TYR A C 1
ATOM 650 O O . TYR A 1 83 ? 16.880 -1.848 -16.063 1.00 92.44 83 TYR A O 1
ATOM 658 N N . LEU A 1 84 ? 15.898 -0.004 -16.912 1.00 93.38 84 LEU A N 1
ATOM 659 C CA . LEU A 1 84 ? 15.926 -0.460 -18.305 1.00 93.38 84 LEU A CA 1
ATOM 660 C C . LEU A 1 84 ? 17.354 -0.599 -18.834 1.00 93.38 84 LEU A C 1
ATOM 662 O O . LEU A 1 84 ? 17.708 -1.635 -19.391 1.00 93.38 84 LEU A O 1
ATOM 666 N N . ARG A 1 85 ? 18.201 0.399 -18.588 1.00 93.38 85 ARG A N 1
ATOM 667 C CA . ARG A 1 85 ? 19.610 0.362 -18.990 1.00 93.38 85 ARG A CA 1
ATOM 668 C C . ARG A 1 85 ? 20.393 -0.696 -18.224 1.00 93.38 85 ARG A C 1
ATOM 670 O O . ARG A 1 85 ? 21.026 -1.538 -18.851 1.00 93.38 85 ARG A O 1
ATOM 677 N N . ASP A 1 86 ? 20.285 -0.696 -16.898 1.00 91.56 86 ASP A N 1
ATOM 678 C CA . ASP A 1 86 ? 21.091 -1.555 -16.027 1.00 91.56 86 ASP A CA 1
ATOM 679 C C . ASP A 1 86 ? 20.764 -3.049 -16.209 1.00 91.56 86 ASP A C 1
ATOM 681 O O . ASP A 1 86 ? 21.654 -3.887 -16.087 1.00 91.56 86 ASP A O 1
ATOM 685 N N . ASN A 1 87 ? 19.503 -3.400 -16.504 1.00 91.19 87 ASN A N 1
ATOM 686 C CA . ASN A 1 87 ? 19.068 -4.804 -16.590 1.00 91.19 87 ASN A CA 1
ATOM 687 C C . ASN A 1 87 ? 18.836 -5.296 -18.023 1.00 91.19 87 ASN A C 1
ATOM 689 O O . ASN A 1 87 ? 18.987 -6.486 -18.284 1.00 91.19 87 ASN A O 1
ATOM 693 N N . PHE A 1 88 ? 18.457 -4.408 -18.945 1.00 92.06 88 PHE A N 1
ATOM 694 C CA . PHE A 1 88 ? 18.061 -4.782 -20.307 1.00 92.06 88 PHE A CA 1
ATOM 695 C C . PHE A 1 88 ? 18.900 -4.098 -21.393 1.00 92.06 88 PHE A C 1
ATOM 697 O O . PHE A 1 88 ? 18.701 -4.382 -22.574 1.00 92.06 88 PHE A O 1
ATOM 704 N N . ALA A 1 89 ? 19.836 -3.215 -21.017 1.00 94.50 89 ALA A N 1
ATOM 705 C CA . ALA A 1 89 ? 20.677 -2.451 -21.934 1.00 94.50 89 ALA A CA 1
ATOM 706 C C . ALA A 1 89 ? 19.861 -1.786 -23.055 1.00 94.50 89 ALA A C 1
ATOM 708 O O . ALA A 1 89 ? 20.240 -1.800 -24.223 1.00 94.50 89 ALA A O 1
ATOM 709 N N . THR A 1 90 ? 18.715 -1.204 -22.705 1.00 94.62 90 THR A N 1
ATOM 710 C CA . THR A 1 90 ? 17.847 -0.506 -23.654 1.00 94.62 90 THR A CA 1
ATOM 711 C C . THR A 1 90 ? 17.164 0.688 -22.996 1.00 94.62 90 THR A C 1
ATOM 713 O O . THR A 1 90 ? 17.082 0.776 -21.773 1.00 94.62 90 THR A O 1
ATOM 716 N N . ASP A 1 91 ? 16.660 1.606 -23.819 1.00 94.44 91 ASP A N 1
ATOM 717 C CA . ASP A 1 91 ? 15.900 2.777 -23.371 1.00 94.44 91 ASP A CA 1
ATOM 718 C C . ASP A 1 91 ? 14.381 2.563 -23.421 1.00 94.44 91 ASP A C 1
ATOM 720 O O . ASP A 1 91 ? 13.624 3.401 -22.930 1.00 94.44 91 ASP A O 1
ATOM 724 N N . LYS A 1 92 ? 13.912 1.463 -24.029 1.00 93.00 92 LYS A N 1
ATOM 725 C CA . LYS A 1 92 ? 12.481 1.184 -24.197 1.00 93.00 92 LYS A CA 1
ATOM 726 C C . LYS A 1 92 ? 12.091 -0.111 -23.480 1.00 93.00 92 LYS A C 1
ATOM 728 O O . LYS A 1 92 ? 12.700 -1.141 -23.752 1.00 93.00 92 LYS A O 1
ATOM 733 N N . PRO A 1 93 ? 11.061 -0.090 -22.614 1.00 89.75 93 PRO A N 1
ATOM 734 C CA . PRO A 1 93 ? 10.611 -1.283 -21.893 1.00 89.75 93 PRO A CA 1
ATOM 735 C C . PRO A 1 93 ? 9.994 -2.340 -22.816 1.00 89.75 93 PRO A C 1
ATOM 737 O O . PRO A 1 93 ? 10.085 -3.530 -22.535 1.00 89.75 93 PRO A O 1
ATOM 740 N N . TYR A 1 94 ? 9.383 -1.900 -23.917 1.00 87.44 94 TYR A N 1
ATOM 741 C CA . TYR A 1 94 ? 8.751 -2.743 -24.925 1.00 87.44 94 TYR A CA 1
ATOM 742 C C . TYR A 1 94 ? 9.426 -2.462 -26.271 1.00 87.44 94 TYR A C 1
ATOM 744 O O . TYR A 1 94 ? 9.663 -1.299 -26.606 1.00 87.44 94 TYR A O 1
ATOM 752 N N . ASP A 1 95 ? 9.787 -3.517 -27.002 1.00 89.75 95 ASP A N 1
ATOM 753 C CA . ASP A 1 95 ? 10.416 -3.455 -28.334 1.00 89.75 95 ASP A CA 1
ATOM 754 C C . ASP A 1 95 ? 11.723 -2.638 -28.405 1.00 89.75 95 ASP A C 1
ATOM 756 O O . ASP A 1 95 ? 12.098 -2.085 -29.444 1.00 89.75 95 ASP A O 1
ATOM 760 N N . GLY A 1 96 ? 12.435 -2.535 -27.282 1.00 91.12 96 GLY A N 1
ATOM 761 C CA . GLY A 1 96 ? 13.739 -1.889 -27.212 1.00 91.12 96 GLY A CA 1
ATOM 762 C C . GLY A 1 96 ? 14.829 -2.709 -27.895 1.00 91.12 96 GLY A C 1
ATOM 763 O O . GLY A 1 96 ? 14.958 -3.910 -27.667 1.00 91.12 96 GLY A O 1
ATOM 764 N N . ALA A 1 97 ? 15.657 -2.052 -28.709 1.00 94.88 97 ALA A N 1
ATOM 765 C CA . ALA A 1 97 ? 16.880 -2.664 -29.211 1.00 94.88 97 ALA A CA 1
ATOM 766 C C . ALA A 1 97 ? 17.941 -2.688 -28.103 1.00 94.88 97 ALA A C 1
ATOM 768 O O . ALA A 1 97 ? 18.083 -1.720 -27.348 1.00 94.88 97 ALA A O 1
ATOM 769 N N . TYR A 1 98 ? 18.687 -3.788 -28.029 1.00 93.81 98 TYR A N 1
ATOM 770 C CA . TYR A 1 98 ? 19.850 -3.904 -27.158 1.00 93.81 98 TYR A CA 1
ATOM 771 C C . TYR A 1 98 ? 20.943 -2.920 -27.599 1.00 93.81 98 TYR A C 1
ATOM 773 O O . TYR A 1 98 ? 21.301 -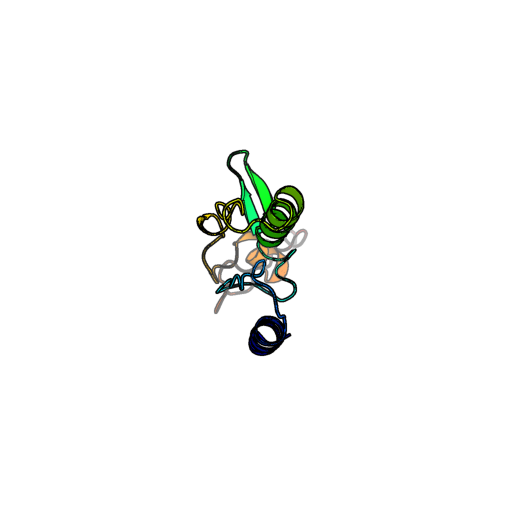2.859 -28.776 1.00 93.81 98 TYR A O 1
ATOM 781 N N . ASN A 1 99 ? 21.501 -2.182 -26.644 1.00 93.31 99 ASN A N 1
ATOM 782 C CA . ASN A 1 99 ? 22.583 -1.229 -26.834 1.00 93.31 99 ASN A CA 1
ATOM 783 C C . ASN A 1 99 ? 23.729 -1.536 -25.857 1.00 93.31 99 ASN A C 1
ATOM 785 O O . ASN A 1 99 ? 23.655 -1.238 -24.665 1.00 93.31 99 ASN A O 1
ATOM 789 N N . ALA A 1 100 ? 24.824 -2.089 -26.386 1.00 91.56 100 ALA A N 1
ATOM 790 C CA . ALA A 1 100 ? 26.002 -2.457 -25.600 1.00 91.56 100 ALA A CA 1
ATOM 791 C C . ALA A 1 100 ? 26.658 -1.271 -24.869 1.00 91.56 100 ALA A C 1
ATOM 793 O O . ALA A 1 100 ? 27.329 -1.500 -23.866 1.00 91.56 100 ALA A O 1
ATOM 794 N N . GLY A 1 101 ? 26.443 -0.032 -25.329 1.00 89.94 101 GLY A N 1
ATOM 795 C CA . GLY A 1 101 ? 26.966 1.176 -24.684 1.00 89.94 101 GLY A CA 1
ATOM 796 C C . GLY A 1 101 ? 26.386 1.437 -23.290 1.00 89.94 101 GLY A C 1
ATOM 797 O O . GLY A 1 101 ? 26.952 2.208 -22.527 1.00 89.94 101 GLY A O 1
ATOM 798 N N . PHE A 1 102 ? 25.286 0.772 -22.920 1.00 89.88 102 PHE A N 1
ATOM 799 C CA . PHE A 1 102 ? 24.743 0.829 -21.561 1.00 89.88 102 PHE A CA 1
ATOM 800 C C . PHE A 1 102 ? 25.361 -0.199 -20.606 1.00 89.88 102 PHE A C 1
ATOM 802 O O . PHE A 1 102 ? 25.070 -0.157 -19.414 1.00 89.88 102 PHE A O 1
ATOM 809 N N . ILE A 1 103 ? 26.224 -1.101 -21.092 1.00 82.00 103 ILE A N 1
ATOM 810 C CA . ILE A 1 103 ? 26.932 -2.058 -20.239 1.00 82.00 103 ILE A CA 1
ATOM 811 C C . ILE A 1 103 ? 28.282 -1.466 -19.813 1.00 82.00 103 ILE A C 1
ATOM 813 O O . ILE A 1 103 ? 29.132 -1.211 -20.674 1.00 82.00 103 ILE A O 1
ATOM 817 N N . PRO A 1 104 ? 28.539 -1.306 -18.500 1.00 69.81 104 PRO A N 1
ATOM 818 C CA . PRO A 1 104 ? 29.835 -0.855 -18.010 1.00 69.81 104 PRO A CA 1
ATOM 819 C C . PRO A 1 104 ? 30.965 -1.767 -18.518 1.00 69.81 104 PRO A C 1
ATOM 821 O O . PRO A 1 104 ? 30.947 -2.975 -18.282 1.00 69.81 104 PRO A O 1
ATOM 824 N N . GLY A 1 105 ? 31.945 -1.190 -19.223 1.00 67.06 105 GLY A N 1
ATOM 825 C CA . GLY A 1 105 ? 33.143 -1.895 -19.700 1.00 67.06 105 GLY A CA 1
ATOM 826 C C . GLY A 1 105 ? 33.108 -2.423 -21.142 1.00 67.06 105 GLY A C 1
ATOM 827 O O . GLY A 1 105 ? 34.054 -3.099 -21.537 1.00 67.06 105 GLY A O 1
ATOM 828 N N . LYS A 1 106 ? 32.071 -2.126 -21.943 1.00 57.00 106 LYS A N 1
ATOM 829 C CA . LYS A 1 106 ? 32.020 -2.493 -23.379 1.00 57.00 106 LYS A CA 1
ATOM 830 C C . LYS A 1 106 ? 32.287 -1.349 -24.363 1.00 57.00 106 LYS A C 1
ATOM 832 O O . LYS A 1 106 ? 32.214 -1.562 -25.566 1.00 57.00 106 LYS A O 1
ATOM 837 N N . GLU A 1 107 ? 32.668 -0.170 -23.880 1.00 53.56 107 GLU A N 1
ATOM 838 C CA . GLU A 1 107 ? 33.007 1.000 -24.711 1.00 53.56 107 GLU A CA 1
ATOM 839 C C . GLU A 1 107 ? 34.415 0.922 -25.346 1.00 53.56 107 GLU A C 1
ATOM 841 O O . GLU A 1 107 ? 34.978 1.922 -25.781 1.00 53.56 107 GLU A O 1
ATOM 846 N N . SER A 1 108 ? 35.035 -0.260 -25.382 1.00 48.22 108 SER A N 1
ATOM 847 C CA . SER A 1 108 ? 36.383 -0.454 -25.931 1.00 48.22 108 SER A CA 1
ATOM 848 C C . SER A 1 108 ? 36.505 -1.809 -26.630 1.00 48.22 108 SER A C 1
ATOM 850 O O . SER A 1 108 ? 37.097 -2.743 -26.090 1.00 48.22 108 SER A O 1
ATOM 852 N N . ALA A 1 109 ? 35.918 -1.917 -27.821 1.00 42.09 109 ALA A N 1
ATOM 853 C CA . ALA A 1 109 ? 36.292 -2.885 -28.851 1.00 42.09 109 ALA A CA 1
ATOM 854 C C . ALA A 1 109 ? 35.946 -2.316 -30.230 1.00 42.09 109 ALA A C 1
ATOM 856 O O . ALA A 1 109 ? 34.798 -1.842 -30.384 1.00 42.09 109 ALA A O 1
#